Protein AF-A0A526ZMH0-F1 (afdb_monomer_lite)

Foldseek 3Di:
DQWDWDQDPQFIWTFDPDDDVVVLVVQQVVLVVCQVVDDQDDPVLLVVVVLVPADPQLNVCCNPRVGSQHRPNPTDIGTDDDGDDPVCVVVVVVVVCVVCVVVSVDDDDPFKDWDWDAPDPPRDTDTPDIGTDDDDPPPPPD

Secondary structure (DSSP, 8-state):
--EEEEEETTEEEEEESS--HHHHHHHHHHHHHHGGGPPPPPHHHHHTT-GGGS-HHHHHHHHHHS-SSSGGG----EEEEEE--TTTHHHHHHHHHHHHTTGGGS-----EEEEEE-SSTTPPPEEEEEEE-S--------

Radius of gyration: 18.28 Å; chains: 1; bounding box: 38×59×36 Å

pLDDT: mean 92.37, std 10.9, range [42.38, 98.25]

Sequence (142 aa):
PRLVVSQIDGFFALVPEGPLPALNRFADDVVRDFDRFRAPLSEAEIERRSPDSLKPAEFRNLCQWGYPYVFETFRFHMTLSGRASSQESPRLRAAIDSLFAGVLQRPVPVDALTLFVETEPGAPFMVLSHHALGRRPVRKIA

Structure (mmCIF, N/CA/C/O backbone):
data_AF-A0A526ZMH0-F1
#
_entry.id   AF-A0A526ZMH0-F1
#
loop_
_atom_site.group_PDB
_atom_site.id
_atom_site.type_symbol
_atom_site.label_atom_id
_atom_site.label_alt_id
_atom_site.label_comp_id
_atom_site.label_asym_id
_atom_site.label_entity_id
_atom_site.label_seq_id
_atom_site.pdbx_PDB_ins_code
_atom_site.Cartn_x
_atom_site.Cartn_y
_atom_site.Cartn_z
_atom_site.occupancy
_atom_site.B_iso_or_equiv
_atom_site.auth_seq_id
_atom_site.auth_comp_id
_atom_site.auth_asym_id
_atom_site.auth_atom_id
_atom_site.pdbx_PDB_model_num
ATOM 1 N N . PRO A 1 1 ? -6.639 -11.867 8.182 1.00 90.31 1 PRO A N 1
ATOM 2 C CA . PRO A 1 1 ? -6.095 -11.220 9.404 1.00 90.31 1 PRO A CA 1
ATOM 3 C C . PRO A 1 1 ? -7.165 -10.392 10.121 1.00 90.31 1 PRO A C 1
ATOM 5 O O . PRO A 1 1 ? -8.074 -9.920 9.449 1.00 90.31 1 PRO A O 1
ATOM 8 N N . ARG A 1 2 ? -7.073 -10.193 11.444 1.00 94.06 2 ARG A N 1
ATOM 9 C CA . ARG A 1 2 ? -7.848 -9.124 12.100 1.00 94.06 2 ARG A CA 1
ATOM 10 C C . ARG A 1 2 ? -7.237 -7.775 11.733 1.00 94.06 2 ARG A C 1
ATOM 12 O O . ARG A 1 2 ? -6.011 -7.648 11.705 1.00 94.06 2 ARG A O 1
ATOM 19 N N . LEU A 1 3 ? -8.094 -6.814 11.410 1.00 96.19 3 LEU A N 1
ATOM 20 C CA . LEU A 1 3 ? -7.698 -5.466 11.030 1.00 96.19 3 LEU A CA 1
ATOM 21 C C . LEU A 1 3 ? -8.328 -4.460 11.987 1.00 96.19 3 LEU A C 1
ATOM 23 O O . LEU A 1 3 ? -9.438 -4.675 12.470 1.00 96.19 3 LEU A O 1
ATOM 27 N N . VAL A 1 4 ? -7.627 -3.359 12.220 1.00 96.50 4 VAL A N 1
ATOM 28 C CA . VAL A 1 4 ? -8.067 -2.250 13.066 1.00 96.50 4 VAL A CA 1
ATOM 29 C C . VAL A 1 4 ? -7.907 -0.932 12.323 1.00 96.50 4 VAL A C 1
ATOM 31 O O . VAL A 1 4 ? -7.052 -0.797 11.446 1.00 96.50 4 VAL A O 1
ATOM 34 N N . VAL A 1 5 ? -8.729 0.049 12.685 1.00 97.00 5 VAL A N 1
ATOM 35 C CA . VAL A 1 5 ? -8.586 1.425 12.206 1.00 97.00 5 VAL A CA 1
ATOM 36 C C . VAL A 1 5 ? -7.430 2.080 12.956 1.00 97.00 5 VAL A C 1
ATOM 38 O O . VAL A 1 5 ? -7.414 2.110 14.187 1.00 97.00 5 VAL A O 1
ATOM 41 N N . SER A 1 6 ? -6.476 2.634 12.216 1.00 96.44 6 SER A N 1
ATOM 42 C CA . SER A 1 6 ? -5.354 3.392 12.766 1.00 96.44 6 SER A CA 1
ATOM 43 C C . SER A 1 6 ? -5.097 4.650 11.944 1.00 96.44 6 SER A C 1
ATOM 45 O O . SER A 1 6 ? -5.458 4.713 10.769 1.00 96.44 6 SER A O 1
ATOM 47 N N . GLN A 1 7 ? -4.475 5.652 12.566 1.00 96.06 7 GLN A N 1
ATOM 48 C CA . GLN A 1 7 ? -3.947 6.814 11.861 1.00 96.06 7 GLN A CA 1
ATOM 49 C C . GLN A 1 7 ? -2.437 6.631 11.691 1.00 96.06 7 GLN A C 1
ATOM 51 O O . GLN A 1 7 ? -1.704 6.539 12.676 1.00 96.06 7 GLN A O 1
ATOM 56 N N . ILE A 1 8 ? -1.975 6.554 10.445 1.00 94.12 8 ILE A N 1
ATOM 57 C CA . ILE A 1 8 ? -0.563 6.406 10.080 1.00 94.12 8 ILE A CA 1
ATOM 58 C C . ILE A 1 8 ? -0.179 7.560 9.156 1.00 94.12 8 ILE A C 1
ATOM 60 O O . ILE A 1 8 ? -0.968 7.950 8.303 1.00 94.12 8 ILE A O 1
ATOM 64 N N . ASP A 1 9 ? 0.984 8.172 9.380 1.00 91.31 9 ASP A N 1
ATOM 65 C CA . ASP A 1 9 ? 1.534 9.258 8.546 1.00 91.31 9 ASP A CA 1
ATOM 66 C C . ASP A 1 9 ? 0.526 10.386 8.199 1.00 91.31 9 ASP A C 1
ATOM 68 O O . ASP A 1 9 ? 0.565 11.014 7.134 1.00 91.31 9 ASP A O 1
ATOM 72 N N . GLY A 1 10 ? -0.395 10.646 9.138 1.00 93.50 10 GLY A N 1
ATOM 73 C CA . GLY A 1 10 ? -1.428 11.682 9.076 1.00 93.50 10 GLY A CA 1
ATOM 74 C C . GLY A 1 10 ? -2.780 11.256 8.490 1.00 93.50 10 GLY A C 1
ATOM 75 O O . GLY A 1 10 ? -3.718 12.046 8.568 1.00 93.50 10 GLY A O 1
ATOM 76 N N . PHE A 1 11 ? -2.934 10.046 7.948 1.00 96.62 11 PHE A N 1
ATOM 77 C CA . PHE A 1 11 ? -4.173 9.560 7.321 1.00 96.62 11 PHE A CA 1
ATOM 78 C C . PHE A 1 11 ? -4.734 8.311 8.013 1.00 96.62 11 PHE A C 1
ATOM 80 O O . PHE A 1 11 ? -4.007 7.595 8.698 1.00 96.62 11 PHE A O 1
ATOM 87 N N . PHE A 1 12 ? -6.031 8.035 7.847 1.00 97.88 12 PHE A N 1
ATOM 88 C CA . PHE A 1 12 ? -6.650 6.826 8.392 1.00 97.88 12 PHE A CA 1
ATOM 89 C C . PHE A 1 12 ? -6.514 5.646 7.436 1.00 97.88 12 PHE A C 1
ATOM 91 O O . PHE A 1 12 ? -6.722 5.774 6.228 1.00 97.88 12 PHE A O 1
ATOM 98 N N . ALA A 1 13 ? -6.219 4.477 7.995 1.00 97.88 13 ALA A N 1
ATOM 99 C CA . ALA A 1 13 ? -6.116 3.227 7.264 1.00 97.88 13 ALA A CA 1
ATOM 100 C C . ALA A 1 13 ? -6.582 2.036 8.107 1.00 97.88 13 ALA A C 1
ATOM 102 O O . ALA A 1 13 ? -6.549 2.071 9.341 1.00 97.88 13 ALA A O 1
ATOM 103 N N . LEU A 1 14 ? -6.964 0.953 7.433 1.00 97.06 14 LEU A N 1
ATOM 104 C CA . LEU A 1 14 ? -7.038 -0.364 8.057 1.00 97.06 14 LEU A CA 1
ATOM 105 C C . LEU A 1 14 ? -5.639 -0.971 8.102 1.00 97.06 14 LEU A C 1
ATOM 107 O O . LEU A 1 14 ? -4.978 -1.060 7.069 1.00 97.06 14 LEU A O 1
ATOM 111 N N . VAL A 1 15 ? -5.213 -1.425 9.275 1.00 96.69 15 VAL A N 1
ATOM 112 C CA . VAL A 1 15 ? -3.912 -2.073 9.493 1.00 96.69 15 VAL A CA 1
ATOM 113 C C . VAL A 1 15 ? -4.093 -3.402 10.226 1.00 96.69 15 VAL A C 1
ATOM 115 O O . VAL A 1 15 ? -5.113 -3.592 10.891 1.00 96.69 15 VAL A O 1
ATOM 118 N N . PRO A 1 16 ? -3.136 -4.340 10.141 1.00 95.81 16 PRO A N 1
ATOM 119 C CA . PRO A 1 16 ? -3.134 -5.528 10.983 1.00 95.81 16 PRO A CA 1
ATOM 120 C C . PRO A 1 16 ? -3.165 -5.169 12.470 1.00 95.81 16 PRO A C 1
ATOM 122 O O . PRO A 1 16 ? -2.424 -4.295 12.908 1.00 95.81 16 PRO A O 1
ATOM 125 N N . GLU A 1 17 ? -3.980 -5.879 13.252 1.00 95.56 17 GLU A N 1
ATOM 126 C CA . GLU A 1 17 ? -4.017 -5.723 14.719 1.00 95.56 17 GLU A CA 1
ATOM 127 C C . GLU A 1 17 ? -2.674 -6.090 15.382 1.00 95.56 17 GLU A C 1
ATOM 129 O O . GLU A 1 17 ? -2.320 -5.565 16.434 1.00 95.56 17 GLU A O 1
ATOM 134 N N . GLY A 1 18 ? -1.898 -6.968 14.743 1.00 94.50 18 GLY A N 1
ATOM 135 C CA . GLY A 1 18 ? -0.570 -7.372 15.187 1.00 94.50 18 GLY A CA 1
ATOM 136 C C . GLY A 1 18 ? 0.315 -7.829 14.024 1.00 94.50 18 GLY A C 1
ATOM 137 O O . GLY A 1 18 ? -0.106 -7.776 12.865 1.00 94.50 18 GLY A O 1
ATOM 138 N N . PRO A 1 19 ? 1.548 -8.286 14.306 1.00 93.75 19 PRO A N 1
ATOM 139 C CA . PRO A 1 19 ? 2.493 -8.705 13.275 1.00 93.75 19 PRO A CA 1
ATOM 140 C C . PRO A 1 19 ? 1.944 -9.827 12.381 1.00 93.75 19 PRO A C 1
ATOM 142 O O . PRO A 1 19 ? 1.396 -10.813 12.873 1.00 93.75 19 PRO A O 1
ATOM 145 N N . LEU A 1 20 ? 2.164 -9.724 11.064 1.00 94.56 20 LEU A N 1
ATOM 146 C CA . LEU A 1 20 ? 1.780 -10.746 10.079 1.00 94.56 20 LEU A CA 1
ATOM 147 C C . LEU A 1 20 ? 2.977 -11.188 9.214 1.00 94.56 20 LEU A C 1
ATOM 149 O O . LEU A 1 20 ? 3.023 -10.876 8.024 1.00 94.56 20 LEU A O 1
ATOM 153 N N . PRO A 1 21 ? 3.941 -11.962 9.755 1.00 95.44 21 PRO A N 1
ATOM 154 C CA . PRO A 1 21 ? 5.156 -12.327 9.020 1.00 95.44 21 PRO A CA 1
ATOM 155 C C . PRO A 1 21 ? 4.896 -13.077 7.708 1.00 95.44 21 PRO A C 1
ATOM 157 O O . PRO A 1 21 ? 5.641 -12.914 6.752 1.00 95.44 21 PRO A O 1
ATOM 160 N N . ALA A 1 22 ? 3.840 -13.896 7.646 1.00 94.00 22 ALA A N 1
ATOM 161 C CA . ALA A 1 22 ? 3.475 -14.608 6.421 1.00 94.00 22 ALA A CA 1
ATOM 162 C C . ALA A 1 22 ? 2.997 -13.657 5.311 1.00 94.00 22 ALA A C 1
ATOM 164 O O . ALA A 1 22 ? 3.337 -13.869 4.153 1.00 94.00 22 ALA A O 1
ATOM 165 N N . LEU A 1 23 ? 2.255 -12.602 5.668 1.00 94.75 23 LEU A N 1
ATOM 166 C CA . LEU A 1 23 ? 1.811 -11.586 4.715 1.00 94.75 23 LEU A CA 1
ATOM 167 C C . LEU A 1 23 ? 2.985 -10.726 4.242 1.00 94.75 23 LEU A C 1
ATOM 169 O O . LEU A 1 23 ? 3.084 -10.449 3.055 1.00 94.75 23 LEU A O 1
ATOM 173 N N . ASN A 1 24 ? 3.887 -10.351 5.153 1.00 96.31 24 ASN A N 1
ATOM 174 C CA . ASN A 1 24 ? 5.078 -9.583 4.791 1.00 96.31 24 ASN A CA 1
ATOM 175 C C . ASN A 1 24 ? 5.982 -10.382 3.847 1.00 96.31 24 ASN A C 1
ATOM 177 O O . ASN A 1 24 ? 6.349 -9.871 2.802 1.00 96.31 24 ASN A O 1
ATOM 181 N N . ARG A 1 25 ? 6.250 -11.665 4.139 1.00 97.19 25 ARG A N 1
ATOM 182 C CA . ARG A 1 25 ? 7.001 -12.530 3.213 1.00 97.19 25 ARG A CA 1
ATOM 183 C C . ARG A 1 25 ? 6.324 -12.650 1.851 1.00 97.19 25 ARG A C 1
ATOM 185 O O . ARG A 1 25 ? 6.999 -12.570 0.838 1.00 97.19 25 ARG A O 1
ATOM 192 N N . PHE A 1 26 ? 4.999 -12.799 1.828 1.00 96.44 26 PHE A N 1
ATOM 193 C CA . PHE A 1 26 ? 4.254 -12.836 0.573 1.00 96.44 26 PHE A CA 1
ATOM 194 C C . PHE A 1 26 ? 4.406 -11.533 -0.229 1.00 96.44 26 PHE A C 1
ATOM 196 O O . PHE A 1 26 ? 4.633 -11.588 -1.432 1.00 96.44 26 PHE A O 1
ATOM 203 N N . ALA A 1 27 ? 4.334 -10.370 0.425 1.00 97.25 27 ALA A N 1
ATOM 204 C CA . ALA A 1 27 ? 4.577 -9.082 -0.223 1.00 97.25 27 ALA A CA 1
ATOM 205 C C . ALA A 1 27 ? 6.019 -8.966 -0.753 1.00 97.25 27 ALA A C 1
ATOM 207 O O . ALA A 1 27 ? 6.217 -8.518 -1.881 1.00 97.25 27 ALA A O 1
ATOM 208 N N . ASP A 1 28 ? 7.007 -9.422 0.020 1.00 98.25 28 ASP A N 1
ATOM 209 C CA . ASP A 1 28 ? 8.414 -9.435 -0.386 1.00 98.25 28 ASP A CA 1
ATOM 210 C C . ASP A 1 28 ? 8.643 -10.288 -1.639 1.00 98.25 28 ASP A C 1
ATOM 212 O O . ASP A 1 28 ? 9.352 -9.869 -2.552 1.00 98.25 28 ASP A O 1
ATOM 216 N N . ASP A 1 29 ? 8.046 -11.480 -1.689 1.00 97.88 29 ASP A N 1
ATOM 217 C CA . ASP A 1 29 ? 8.164 -12.391 -2.830 1.00 97.88 29 ASP A CA 1
ATOM 218 C C . ASP A 1 29 ? 7.533 -11.776 -4.087 1.00 97.88 29 ASP A C 1
ATOM 220 O O . ASP A 1 29 ? 8.140 -11.805 -5.155 1.00 97.88 29 ASP A O 1
ATOM 224 N N . VAL A 1 30 ? 6.381 -11.106 -3.949 1.00 97.19 30 VAL A N 1
ATOM 225 C CA . VAL A 1 30 ? 5.754 -10.361 -5.054 1.00 97.19 30 VAL A CA 1
ATOM 226 C C . VAL A 1 30 ? 6.676 -9.257 -5.579 1.00 97.19 30 VAL A C 1
ATOM 228 O O . VAL A 1 30 ? 6.827 -9.133 -6.793 1.00 97.19 30 VAL A O 1
ATOM 231 N N . VAL A 1 31 ? 7.321 -8.478 -4.704 1.00 97.69 31 VAL A N 1
ATOM 232 C CA . VAL A 1 31 ? 8.277 -7.437 -5.130 1.00 97.69 31 VAL A CA 1
ATOM 233 C C . VAL A 1 31 ? 9.445 -8.058 -5.898 1.00 97.69 31 VAL A C 1
ATOM 235 O O . VAL A 1 31 ? 9.775 -7.588 -6.986 1.00 97.69 31 VAL A O 1
ATOM 238 N N . ARG A 1 32 ? 10.043 -9.139 -5.377 1.00 97.94 32 ARG A N 1
ATOM 239 C CA . ARG A 1 32 ? 11.187 -9.810 -6.017 1.00 97.94 32 ARG A CA 1
ATOM 240 C C . ARG A 1 32 ? 10.837 -10.389 -7.387 1.00 97.94 32 ARG A C 1
ATOM 242 O O . ARG A 1 32 ? 11.595 -10.198 -8.334 1.00 97.94 32 ARG A O 1
ATOM 249 N N . ASP A 1 33 ? 9.698 -11.064 -7.505 1.00 97.06 33 ASP A N 1
ATOM 250 C CA . ASP A 1 33 ? 9.296 -11.749 -8.739 1.00 97.06 33 ASP A CA 1
ATOM 251 C C . ASP A 1 33 ? 8.916 -10.775 -9.867 1.00 97.06 33 ASP A C 1
ATOM 253 O O . ASP A 1 33 ? 9.099 -11.084 -11.054 1.00 97.06 33 ASP A O 1
ATOM 257 N N . PHE A 1 34 ? 8.385 -9.600 -9.508 1.00 95.81 34 PHE A N 1
ATOM 258 C CA . PHE A 1 34 ? 7.931 -8.592 -10.467 1.00 95.81 34 PHE A CA 1
ATOM 259 C C . PHE A 1 34 ? 8.975 -7.527 -10.816 1.00 95.81 34 PHE A C 1
ATOM 261 O O . PHE A 1 34 ? 8.808 -6.867 -11.842 1.00 95.81 34 PHE A O 1
ATOM 268 N N . ASP A 1 35 ? 10.059 -7.379 -10.048 1.00 96.62 35 ASP A N 1
ATOM 269 C CA . ASP A 1 35 ? 11.069 -6.333 -10.288 1.00 96.62 35 ASP A CA 1
ATOM 270 C C . ASP A 1 35 ? 11.660 -6.388 -11.709 1.00 96.62 35 ASP A C 1
ATOM 272 O O . ASP A 1 35 ? 11.864 -5.354 -12.337 1.00 96.62 35 ASP A O 1
ATOM 276 N N . ARG A 1 36 ? 11.800 -7.582 -12.301 1.00 95.75 36 ARG A N 1
ATOM 277 C CA . ARG A 1 36 ? 12.277 -7.745 -13.691 1.00 95.75 36 ARG A CA 1
ATOM 278 C C . ARG A 1 36 ? 11.405 -7.079 -14.766 1.00 95.75 36 ARG A C 1
ATOM 280 O O . ARG A 1 36 ? 11.866 -6.917 -15.891 1.00 95.75 36 ARG A O 1
ATOM 287 N N . PHE A 1 37 ? 10.144 -6.766 -14.465 1.00 94.62 37 PHE A N 1
ATOM 288 C CA . PHE A 1 37 ? 9.231 -6.080 -15.387 1.00 94.62 37 PHE A CA 1
ATOM 289 C C . PHE A 1 37 ? 9.230 -4.561 -15.191 1.00 94.62 37 PHE A C 1
ATOM 291 O O . PHE A 1 37 ? 8.599 -3.839 -15.963 1.00 94.62 37 PHE A O 1
ATOM 298 N N . ARG A 1 38 ? 9.903 -4.068 -14.150 1.00 93.62 38 ARG A N 1
ATOM 299 C CA . ARG A 1 38 ? 9.947 -2.656 -13.793 1.00 93.62 38 ARG A CA 1
ATOM 300 C C . ARG A 1 38 ? 10.922 -1.913 -14.706 1.00 93.62 38 ARG A C 1
ATOM 302 O O . ARG A 1 38 ? 12.047 -2.355 -14.931 1.00 93.62 38 ARG A O 1
ATOM 309 N N . ALA A 1 39 ? 10.515 -0.741 -15.183 1.00 92.81 39 ALA A N 1
ATOM 310 C CA . ALA A 1 39 ? 11.440 0.185 -15.824 1.00 92.81 39 ALA A CA 1
ATOM 311 C C . ALA A 1 39 ? 12.399 0.804 -14.780 1.00 92.81 39 ALA A C 1
ATOM 313 O O . ALA A 1 39 ? 11.990 1.047 -13.637 1.00 92.81 39 ALA A O 1
ATOM 314 N N . PRO A 1 40 ? 13.665 1.087 -15.132 1.00 91.69 40 PRO A N 1
ATOM 315 C CA . PRO A 1 40 ? 14.547 1.882 -14.282 1.00 91.69 40 PRO A CA 1
ATOM 316 C C . PRO A 1 40 ? 13.908 3.227 -13.923 1.00 91.69 40 PRO A C 1
ATOM 318 O O . PRO A 1 40 ? 13.208 3.812 -14.748 1.00 91.69 40 PRO A O 1
ATOM 321 N N . LEU A 1 41 ? 14.161 3.717 -12.706 1.00 92.88 41 LEU A N 1
ATOM 322 C CA . LEU A 1 41 ? 13.682 5.040 -12.311 1.00 92.88 41 LEU A CA 1
ATOM 323 C C . LEU A 1 41 ? 14.455 6.128 -13.058 1.00 92.88 41 LEU A C 1
ATOM 325 O O . LEU A 1 41 ? 15.679 6.065 -13.178 1.00 92.88 41 LEU A O 1
ATOM 329 N N . SER A 1 42 ? 13.737 7.154 -13.488 1.00 92.56 42 SER A N 1
ATOM 330 C CA . SER A 1 42 ? 14.297 8.439 -13.891 1.00 92.56 42 SER A CA 1
ATOM 331 C C . SER A 1 42 ? 14.662 9.295 -12.674 1.00 92.56 42 SER A C 1
ATOM 333 O O . SER A 1 42 ? 14.119 9.125 -11.579 1.00 92.56 42 SER A O 1
ATOM 335 N N . GLU A 1 43 ? 15.542 10.278 -12.871 1.00 92.69 43 GLU A N 1
ATOM 336 C CA . GLU A 1 43 ? 15.893 11.259 -11.833 1.00 92.69 43 GLU A CA 1
ATOM 337 C C . GLU A 1 43 ? 14.654 11.996 -11.302 1.00 92.69 43 GLU A C 1
ATOM 339 O O . GLU A 1 43 ? 14.500 12.170 -10.096 1.00 92.69 43 GLU A O 1
ATOM 344 N N . ALA A 1 44 ? 13.716 12.345 -12.189 1.00 92.25 44 ALA A N 1
ATOM 345 C CA . ALA A 1 44 ? 12.464 12.996 -11.815 1.00 92.25 44 ALA A CA 1
ATOM 346 C C . ALA A 1 44 ? 11.588 12.115 -10.905 1.00 92.25 44 ALA A C 1
ATOM 348 O O . ALA A 1 44 ? 10.929 12.611 -9.989 1.00 92.25 44 ALA A O 1
ATOM 349 N N . GLU A 1 45 ? 11.574 10.799 -11.131 1.00 91.88 45 GLU A N 1
ATOM 350 C CA . GLU A 1 45 ? 10.827 9.869 -10.284 1.00 91.88 45 GLU A CA 1
ATOM 351 C C . GLU A 1 45 ? 11.480 9.671 -8.920 1.00 91.88 45 GLU A C 1
ATOM 353 O O . GLU A 1 45 ? 10.750 9.540 -7.935 1.00 91.88 45 GLU A O 1
ATOM 358 N N . ILE A 1 46 ? 12.815 9.676 -8.857 1.00 92.19 46 ILE A N 1
ATOM 359 C CA . ILE A 1 46 ? 13.574 9.641 -7.601 1.00 92.19 46 ILE A CA 1
ATOM 360 C C . ILE A 1 46 ? 13.280 10.905 -6.792 1.00 92.19 46 ILE A C 1
ATOM 362 O O . ILE A 1 46 ? 12.854 10.799 -5.644 1.00 92.19 46 ILE A O 1
ATOM 366 N N . GLU A 1 47 ? 13.416 12.084 -7.400 1.00 93.06 47 GLU A N 1
ATOM 367 C CA . GLU A 1 47 ? 13.212 13.374 -6.733 1.00 93.06 47 GLU A CA 1
ATOM 368 C C . GLU A 1 47 ? 11.791 13.514 -6.171 1.00 93.06 47 GLU A C 1
ATOM 370 O O . GLU A 1 47 ? 11.589 13.933 -5.031 1.00 93.06 47 GLU A O 1
ATOM 375 N N . ARG A 1 48 ? 10.779 13.043 -6.913 1.00 92.06 48 ARG A N 1
ATOM 376 C CA . ARG A 1 48 ? 9.377 13.027 -6.456 1.00 92.06 48 ARG A CA 1
ATOM 377 C C . ARG A 1 48 ? 9.168 12.217 -5.167 1.00 92.06 48 ARG A C 1
ATOM 379 O O . ARG A 1 48 ? 8.150 12.391 -4.499 1.00 92.06 48 ARG A O 1
ATOM 386 N N . ARG A 1 49 ? 10.083 11.308 -4.816 1.00 92.62 49 ARG A N 1
ATOM 387 C CA . ARG A 1 49 ? 10.045 10.534 -3.562 1.00 92.62 49 ARG A CA 1
ATOM 388 C C . ARG A 1 49 ? 10.765 11.220 -2.402 1.00 92.62 49 ARG A C 1
ATOM 390 O O . ARG A 1 49 ? 10.794 10.639 -1.322 1.00 92.62 49 ARG A O 1
ATOM 397 N N . SER A 1 50 ? 11.290 12.429 -2.606 1.00 90.38 50 SER A N 1
ATOM 398 C CA . SER A 1 50 ? 11.984 13.233 -1.595 1.00 90.38 50 SER A CA 1
ATOM 399 C C . SER A 1 50 ? 13.072 12.422 -0.878 1.00 90.38 50 SER A C 1
ATOM 401 O O . SER A 1 50 ? 12.966 12.188 0.332 1.00 90.38 50 SER A O 1
ATOM 403 N N . PRO A 1 51 ? 14.097 11.947 -1.613 1.00 86.69 51 PRO A N 1
ATOM 404 C CA . PRO A 1 51 ? 15.076 10.981 -1.115 1.00 86.69 51 PRO A CA 1
ATOM 405 C C . PRO A 1 51 ? 15.795 11.441 0.159 1.00 86.69 51 PRO A C 1
ATOM 407 O O . PRO A 1 51 ? 16.074 10.613 1.022 1.00 86.69 51 PRO A O 1
ATOM 410 N N . ASP A 1 52 ? 15.998 12.748 0.331 1.00 91.00 52 ASP A N 1
ATOM 411 C CA . ASP A 1 52 ? 16.642 13.341 1.512 1.00 91.00 52 ASP A CA 1
ATOM 412 C C . ASP A 1 52 ? 15.841 13.163 2.813 1.00 91.00 52 ASP A C 1
ATOM 414 O O . ASP A 1 52 ? 16.386 13.261 3.911 1.00 91.00 52 ASP A O 1
ATOM 418 N N . SER A 1 53 ? 14.538 12.893 2.704 1.00 92.50 53 SER A N 1
ATOM 419 C CA . SER A 1 53 ? 13.662 12.615 3.848 1.00 92.50 53 SER A CA 1
ATOM 420 C C . SER A 1 53 ? 13.599 11.130 4.220 1.00 92.50 53 SER A C 1
ATOM 422 O O . SER A 1 53 ? 13.023 10.780 5.254 1.00 92.50 53 SER A O 1
ATOM 424 N N . LEU A 1 54 ? 14.181 10.254 3.393 1.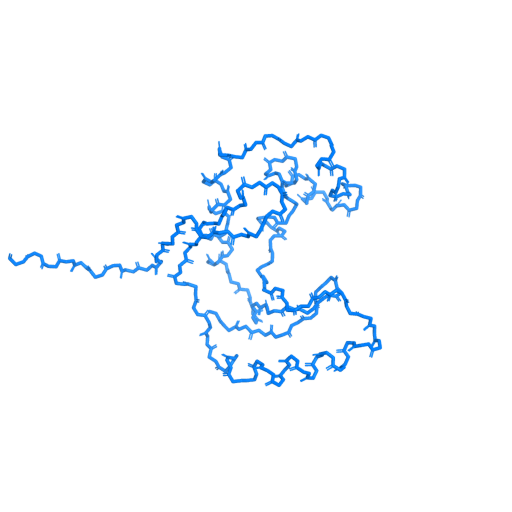00 94.94 54 LEU A N 1
ATOM 425 C CA . LEU A 1 54 ? 14.133 8.809 3.581 1.00 94.94 54 LEU A CA 1
ATOM 426 C C . LEU A 1 54 ? 15.188 8.338 4.577 1.00 94.94 54 LEU A C 1
ATOM 428 O O . LEU A 1 54 ? 16.340 8.776 4.588 1.00 94.94 54 LEU A O 1
ATOM 432 N N . LYS A 1 55 ? 14.818 7.348 5.386 1.00 95.94 55 LYS A N 1
ATOM 433 C CA . LYS A 1 55 ? 15.791 6.623 6.207 1.00 95.94 55 LYS A CA 1
ATOM 434 C C . LYS A 1 55 ? 16.750 5.836 5.308 1.00 95.94 55 LYS A C 1
ATOM 436 O O . LYS A 1 55 ? 16.368 5.428 4.212 1.00 95.94 55 LYS A O 1
ATOM 441 N N . PRO A 1 56 ? 17.953 5.475 5.791 1.00 96.19 56 PRO A N 1
ATOM 442 C CA . PRO A 1 56 ? 18.922 4.732 4.983 1.00 96.19 56 PRO A CA 1
ATOM 443 C C . PRO A 1 56 ? 18.382 3.433 4.359 1.00 96.19 56 PRO A C 1
ATOM 445 O O . PRO A 1 56 ? 18.768 3.078 3.251 1.00 96.19 56 PRO A O 1
ATOM 448 N N . ALA A 1 57 ? 17.497 2.714 5.058 1.00 96.56 57 ALA A N 1
ATOM 449 C CA . ALA A 1 57 ? 16.846 1.508 4.538 1.00 96.56 57 ALA A CA 1
ATOM 450 C C . ALA A 1 57 ? 15.858 1.818 3.401 1.00 96.56 57 ALA A C 1
ATOM 452 O O . ALA A 1 57 ? 15.923 1.217 2.334 1.00 96.56 57 ALA A O 1
ATOM 453 N N . GLU A 1 58 ? 15.018 2.830 3.600 1.00 97.50 58 GLU A N 1
ATOM 454 C CA . GLU A 1 58 ? 14.038 3.303 2.620 1.00 97.50 58 GLU A CA 1
ATOM 455 C C . GLU A 1 58 ? 14.724 3.836 1.354 1.00 97.50 58 GLU A C 1
ATOM 457 O O . GLU A 1 58 ? 14.290 3.538 0.244 1.00 97.50 58 GLU A O 1
ATOM 462 N N . PHE A 1 59 ? 15.839 4.558 1.500 1.00 96.00 59 PHE A N 1
ATOM 463 C CA . PHE A 1 59 ? 16.628 5.038 0.366 1.00 96.00 59 PHE A CA 1
ATOM 464 C C . PHE A 1 59 ? 17.252 3.887 -0.436 1.00 96.00 59 PHE A C 1
ATOM 466 O O . PHE A 1 59 ? 17.138 3.860 -1.660 1.00 96.00 59 PHE A O 1
ATOM 473 N N . ARG A 1 60 ? 17.844 2.882 0.233 1.00 95.81 60 ARG A N 1
ATOM 474 C CA . ARG A 1 60 ? 18.326 1.670 -0.459 1.00 95.81 60 ARG A CA 1
ATOM 475 C C . ARG A 1 60 ? 17.198 0.980 -1.220 1.00 95.81 60 ARG A C 1
ATOM 477 O O . ARG A 1 60 ? 17.401 0.572 -2.363 1.00 95.81 60 ARG A O 1
ATOM 484 N N . ASN A 1 61 ? 16.016 0.899 -0.612 1.00 97.44 61 ASN A N 1
ATOM 485 C CA . ASN A 1 61 ? 14.854 0.293 -1.244 1.00 97.44 61 ASN A CA 1
ATOM 486 C C . ASN A 1 61 ? 14.381 1.083 -2.469 1.00 97.44 61 ASN A C 1
ATOM 488 O O . ASN A 1 61 ? 14.099 0.483 -3.504 1.00 97.44 61 ASN A O 1
ATOM 492 N N . LEU A 1 62 ? 14.394 2.417 -2.406 1.00 96.31 62 LEU A N 1
ATOM 493 C CA . LEU A 1 62 ? 14.114 3.270 -3.559 1.00 96.31 62 LEU A CA 1
ATOM 494 C C . LEU A 1 62 ? 15.085 2.997 -4.716 1.00 96.31 62 LEU A C 1
ATOM 496 O O . LEU A 1 62 ? 14.637 2.784 -5.841 1.00 96.31 62 LEU A O 1
ATOM 500 N N . CYS A 1 63 ? 16.393 2.962 -4.451 1.00 93.00 63 CYS A N 1
ATOM 501 C CA . CYS A 1 63 ? 17.400 2.742 -5.490 1.00 93.00 63 CYS A CA 1
ATOM 502 C C . CYS A 1 63 ? 17.314 1.343 -6.115 1.0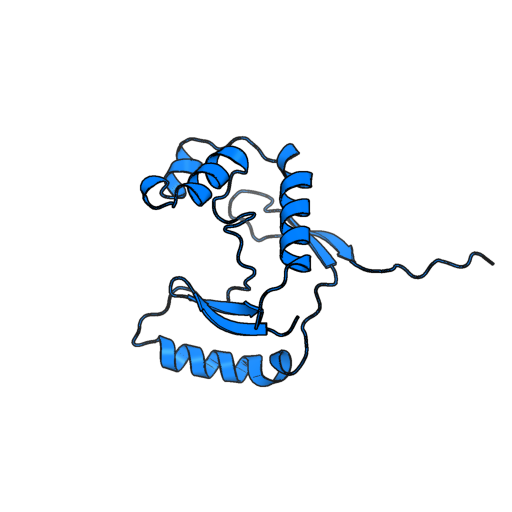0 93.00 63 CYS A C 1
ATOM 504 O O . CYS A 1 63 ? 17.459 1.203 -7.327 1.00 93.00 63 CYS A O 1
ATOM 506 N N . GLN A 1 64 ? 17.096 0.310 -5.299 1.00 94.06 64 GLN A N 1
ATOM 507 C CA . GLN A 1 64 ? 17.128 -1.076 -5.761 1.00 94.06 64 GLN A CA 1
ATOM 508 C C . GLN A 1 64 ? 15.793 -1.526 -6.370 1.00 94.06 64 GLN A C 1
ATOM 510 O O . GLN A 1 64 ? 15.782 -2.151 -7.426 1.00 94.06 64 GLN A O 1
ATOM 515 N N . TRP A 1 65 ? 14.676 -1.182 -5.731 1.00 96.12 65 TRP A N 1
ATOM 516 C CA . TRP A 1 65 ? 13.348 -1.737 -6.028 1.00 96.12 65 TRP A CA 1
ATOM 517 C C . TRP A 1 65 ? 12.373 -0.704 -6.598 1.00 96.12 65 TRP A C 1
ATOM 519 O O . TRP A 1 65 ? 11.219 -1.014 -6.886 1.00 96.12 65 TRP A O 1
ATOM 529 N N . GLY A 1 66 ? 12.810 0.547 -6.746 1.00 94.81 66 GLY A N 1
ATOM 530 C CA . GLY A 1 66 ? 11.994 1.629 -7.287 1.00 94.81 66 GLY A CA 1
ATOM 531 C C . GLY A 1 66 ? 10.965 2.211 -6.309 1.00 94.81 66 GLY A C 1
ATOM 532 O O . GLY A 1 66 ? 10.199 3.101 -6.685 1.00 94.81 66 GLY A O 1
ATOM 533 N N . TYR A 1 67 ? 10.922 1.736 -5.058 1.00 96.12 67 TYR A N 1
ATOM 534 C CA . TYR A 1 67 ? 9.978 2.205 -4.043 1.00 96.12 67 TYR A CA 1
ATOM 535 C C . TYR A 1 67 ? 10.555 2.080 -2.621 1.00 96.12 67 TYR A C 1
ATOM 537 O O . TYR A 1 67 ? 11.142 1.050 -2.302 1.00 96.12 67 TYR A O 1
ATOM 545 N N . PRO A 1 68 ? 10.384 3.084 -1.738 1.00 96.81 68 PRO A N 1
ATOM 546 C CA . PRO A 1 68 ? 11.052 3.096 -0.434 1.00 96.81 68 PRO A CA 1
ATOM 547 C C . PRO A 1 68 ? 10.422 2.187 0.632 1.00 96.81 68 PRO A C 1
ATOM 549 O O . PRO A 1 68 ? 11.093 1.848 1.607 1.00 96.81 68 PRO A O 1
ATOM 552 N N . TYR A 1 69 ? 9.150 1.802 0.482 1.00 96.19 69 TYR A N 1
ATOM 553 C CA . TYR A 1 69 ? 8.365 1.116 1.523 1.00 96.19 69 TYR A CA 1
ATOM 554 C C . TYR A 1 69 ? 8.110 -0.367 1.199 1.00 96.19 69 TYR A C 1
ATOM 556 O O . TYR A 1 69 ? 6.963 -0.813 1.149 1.00 96.19 69 TYR A O 1
ATOM 564 N N . VAL A 1 70 ? 9.184 -1.116 0.942 1.00 97.75 70 VAL A N 1
ATOM 565 C CA . VAL A 1 70 ? 9.197 -2.571 0.681 1.00 97.75 70 VAL A CA 1
ATOM 566 C C . VAL A 1 70 ? 10.055 -3.299 1.731 1.00 97.75 70 VAL A C 1
ATOM 568 O O . VAL A 1 70 ? 10.814 -2.659 2.454 1.00 97.75 70 VAL A O 1
ATOM 571 N N . PHE A 1 71 ? 9.943 -4.625 1.847 1.00 97.75 71 PHE A N 1
ATOM 572 C CA . PHE A 1 71 ? 10.722 -5.435 2.801 1.00 97.75 71 PHE A CA 1
ATOM 573 C C . PHE A 1 71 ? 10.590 -4.959 4.255 1.00 97.75 71 PHE A C 1
ATOM 575 O O . PHE A 1 71 ? 9.486 -4.857 4.789 1.00 97.75 71 PHE A O 1
ATOM 582 N N . GLU A 1 72 ? 11.698 -4.654 4.930 1.00 95.81 72 GLU A N 1
ATOM 583 C CA . GLU A 1 72 ? 11.714 -4.231 6.331 1.00 95.81 72 GLU A CA 1
ATOM 584 C C . GLU A 1 72 ? 10.980 -2.909 6.587 1.00 95.81 72 GLU A C 1
ATOM 586 O O . GLU A 1 72 ? 10.609 -2.627 7.728 1.00 95.81 72 GLU A O 1
ATOM 591 N N . THR A 1 73 ? 10.756 -2.104 5.547 1.00 96.25 73 THR A N 1
ATOM 592 C CA . THR A 1 73 ? 10.027 -0.833 5.633 1.00 96.25 73 THR A CA 1
ATOM 593 C C . THR A 1 73 ? 8.566 -0.972 5.195 1.00 96.25 73 THR A C 1
ATOM 595 O O . THR A 1 73 ? 7.790 -0.023 5.324 1.00 96.25 73 THR A O 1
ATOM 598 N N . PHE A 1 74 ? 8.151 -2.156 4.728 1.00 96.56 74 PHE A N 1
ATOM 599 C CA . PHE A 1 74 ? 6.775 -2.434 4.335 1.00 96.56 74 PHE A CA 1
ATOM 600 C C . PHE A 1 74 ? 5.837 -2.493 5.545 1.00 96.56 74 PHE A C 1
ATOM 602 O O . PHE A 1 74 ? 6.079 -3.175 6.545 1.00 96.56 74 PHE A O 1
ATOM 609 N N . ARG A 1 75 ? 4.697 -1.812 5.421 1.00 94.25 75 ARG A N 1
ATOM 610 C CA . ARG A 1 75 ? 3.602 -1.849 6.394 1.00 94.25 75 ARG A CA 1
ATOM 611 C C . ARG A 1 75 ? 2.304 -2.059 5.633 1.00 94.25 75 ARG A C 1
ATOM 613 O O . ARG A 1 75 ? 1.846 -1.147 4.947 1.00 94.25 75 ARG A O 1
ATOM 620 N N . PHE A 1 76 ? 1.705 -3.244 5.752 1.00 95.81 76 PHE A N 1
ATOM 621 C CA . PHE A 1 76 ? 0.405 -3.499 5.133 1.00 95.81 76 PHE A CA 1
ATOM 622 C C . PHE A 1 76 ? -0.640 -2.528 5.689 1.00 95.81 76 PHE A C 1
ATOM 624 O O . PHE A 1 76 ? -0.841 -2.452 6.903 1.00 95.81 76 PHE A O 1
ATOM 631 N N . HIS A 1 77 ? -1.311 -1.807 4.797 1.00 96.81 77 HIS A N 1
ATOM 632 C CA . HIS A 1 77 ? -2.406 -0.916 5.138 1.00 96.81 77 HIS A CA 1
ATOM 633 C C . HIS A 1 77 ? -3.375 -0.780 3.960 1.00 96.81 77 HIS A C 1
ATOM 635 O O . HIS A 1 77 ? -2.989 -0.947 2.805 1.00 96.81 77 HIS A O 1
ATOM 641 N N . MET A 1 78 ? -4.633 -0.459 4.254 1.00 95.88 78 MET A N 1
ATOM 642 C CA . MET A 1 78 ? -5.622 -0.046 3.257 1.00 95.88 78 MET A CA 1
ATOM 643 C C . MET A 1 78 ? -6.089 1.363 3.597 1.00 95.88 78 MET A C 1
ATOM 645 O O . MET A 1 78 ? -6.742 1.568 4.621 1.00 95.88 78 MET A O 1
ATOM 649 N N . THR A 1 79 ? -5.709 2.330 2.768 1.00 96.88 79 THR A N 1
ATOM 650 C CA . THR A 1 79 ? -6.017 3.750 2.963 1.00 96.88 79 THR A CA 1
ATOM 651 C C . THR A 1 79 ? -7.523 3.991 2.946 1.00 96.88 79 THR A C 1
ATOM 653 O O . THR A 1 79 ? -8.219 3.543 2.039 1.00 96.88 79 THR A O 1
ATOM 656 N N . LEU A 1 80 ? -8.021 4.721 3.944 1.00 96.75 80 LEU A N 1
ATOM 657 C CA . LEU A 1 80 ? -9.430 5.103 4.077 1.00 96.75 80 LEU A CA 1
ATOM 658 C C . LEU A 1 80 ? -9.662 6.600 3.856 1.00 96.75 80 LEU A C 1
ATOM 660 O O . LEU A 1 80 ? -10.786 7.012 3.582 1.00 96.75 80 LEU A O 1
ATOM 664 N N . SER A 1 81 ? -8.623 7.423 3.998 1.00 96.31 81 SER A N 1
ATOM 665 C CA . SER A 1 81 ? -8.721 8.874 3.855 1.00 96.31 81 SER A CA 1
ATOM 666 C C . SER A 1 81 ? -7.430 9.493 3.328 1.00 96.31 81 SER A C 1
ATOM 668 O O . SER A 1 81 ? -6.370 8.871 3.348 1.00 96.31 81 SER A O 1
ATOM 670 N N . GLY A 1 82 ? -7.507 10.767 2.937 1.00 95.44 82 GLY A N 1
ATOM 671 C CA . GLY A 1 82 ? -6.329 11.632 2.888 1.00 95.44 82 GLY A CA 1
ATOM 672 C C . GLY A 1 82 ? -5.822 11.989 4.291 1.00 95.44 82 GLY A C 1
ATOM 673 O O . GLY A 1 82 ? -6.345 11.507 5.303 1.00 95.44 82 GLY A O 1
ATOM 674 N N . ARG A 1 83 ? -4.808 12.860 4.358 1.00 95.44 83 ARG A N 1
ATOM 675 C CA . ARG A 1 83 ? -4.335 13.409 5.636 1.00 95.44 83 ARG A CA 1
ATOM 676 C C . ARG A 1 83 ? -5.452 14.199 6.319 1.00 95.44 83 ARG A C 1
ATOM 678 O O . ARG A 1 83 ? -6.127 14.984 5.662 1.00 95.44 83 ARG A O 1
ATOM 685 N N . ALA A 1 84 ? -5.612 13.999 7.621 1.00 94.12 84 ALA A N 1
ATOM 686 C CA . ALA A 1 84 ? -6.600 14.687 8.441 1.00 94.12 84 ALA A CA 1
ATOM 687 C C . ALA A 1 84 ? -5.903 15.578 9.470 1.00 94.12 84 ALA A C 1
ATOM 689 O O . ALA A 1 84 ? -4.968 15.142 10.148 1.00 94.12 84 ALA A O 1
ATOM 690 N N . SER A 1 85 ? -6.369 16.818 9.612 1.00 94.56 85 SER A N 1
ATOM 691 C CA . SER A 1 85 ? -5.899 17.704 10.679 1.00 94.56 85 SER A CA 1
ATOM 692 C C . SER A 1 85 ? -6.299 17.171 12.060 1.00 94.56 85 SER A C 1
ATOM 694 O O . SER A 1 85 ? -7.196 16.331 12.197 1.00 94.56 85 SER A O 1
ATOM 696 N N . SER A 1 86 ? -5.670 17.683 13.119 1.00 92.94 86 SER A N 1
ATOM 697 C CA . SER A 1 86 ? -6.048 17.350 14.500 1.00 92.94 86 SER A CA 1
ATOM 698 C C . SER A 1 86 ? -7.502 17.718 14.821 1.00 92.94 86 SER A C 1
ATOM 700 O O . SER A 1 86 ? -8.135 17.045 15.630 1.00 92.94 86 SER A O 1
ATOM 702 N N . GLN A 1 87 ? -8.050 18.741 14.156 1.00 95.62 87 GLN A N 1
ATOM 703 C CA . GLN A 1 87 ? -9.437 19.175 14.320 1.00 95.62 87 GLN A CA 1
ATOM 704 C C . GLN A 1 87 ? -10.434 18.233 13.626 1.00 95.62 87 GLN A C 1
ATOM 706 O O . GLN A 1 87 ? -11.505 17.961 14.167 1.00 95.62 87 GLN A O 1
ATOM 711 N N . GLU A 1 88 ? -10.092 17.710 12.446 1.00 94.88 88 GLU A N 1
ATOM 712 C CA . GLU A 1 88 ? -10.962 16.810 11.672 1.00 94.88 88 GLU A CA 1
ATOM 713 C C . GLU A 1 88 ? -10.883 15.357 12.149 1.00 94.88 88 GLU A C 1
ATOM 715 O O . GLU A 1 88 ? -11.866 14.616 12.050 1.00 94.88 88 GLU A O 1
ATOM 720 N N . SER A 1 89 ? -9.727 14.950 12.684 1.00 95.69 89 SER A N 1
ATOM 721 C CA . SER A 1 89 ? -9.428 13.558 13.040 1.00 95.69 89 SER A CA 1
ATOM 722 C C . SER A 1 89 ? -10.490 12.899 13.937 1.00 95.69 89 SER A C 1
ATOM 724 O O . SER A 1 89 ? -10.892 11.783 13.609 1.00 95.69 89 SER A O 1
ATOM 726 N N . PRO A 1 90 ? -11.027 13.538 15.001 1.00 96.75 90 PRO A N 1
ATOM 727 C CA . PRO A 1 90 ? -12.063 12.921 15.835 1.00 96.75 90 PRO A CA 1
ATOM 728 C C . PRO A 1 90 ? -13.362 12.628 15.076 1.00 96.75 90 PRO A C 1
ATOM 730 O O . PRO A 1 90 ? -13.938 11.549 15.214 1.00 96.75 90 PRO A O 1
ATOM 733 N N . ARG A 1 91 ? -13.811 13.570 14.234 1.00 96.69 91 ARG A N 1
ATOM 734 C CA . ARG A 1 91 ? -15.033 13.410 13.433 1.00 96.69 91 ARG A CA 1
ATOM 735 C C . ARG A 1 91 ? -14.857 12.315 12.385 1.00 96.69 91 ARG A C 1
ATOM 737 O O . ARG A 1 91 ? -15.749 11.487 12.213 1.00 96.69 91 ARG A O 1
ATOM 744 N N . LEU A 1 92 ? -13.714 12.310 11.702 1.00 96.81 92 LEU A N 1
ATOM 745 C CA . LEU A 1 92 ? -13.402 11.309 10.688 1.00 96.81 92 LEU A CA 1
ATOM 746 C C . LEU A 1 92 ? -13.273 9.915 11.311 1.00 96.81 92 LEU A C 1
ATOM 748 O O . LEU A 1 92 ? -13.853 8.963 10.794 1.00 96.81 92 LEU A O 1
ATOM 752 N N . ARG A 1 93 ? -12.607 9.808 12.466 1.00 97.00 93 ARG A N 1
ATOM 753 C CA . ARG A 1 93 ? -12.500 8.560 13.226 1.00 97.00 93 ARG A CA 1
ATOM 754 C C . ARG A 1 93 ? -13.869 7.995 13.589 1.00 97.00 93 ARG A C 1
ATOM 756 O O . ARG A 1 93 ? -14.110 6.826 13.322 1.00 97.00 93 ARG A O 1
ATOM 763 N N . ALA A 1 94 ? -14.769 8.813 14.135 1.00 97.19 94 ALA A N 1
ATOM 764 C CA . ALA A 1 94 ? -16.112 8.364 14.505 1.00 97.19 94 ALA A CA 1
ATOM 765 C C . ALA A 1 94 ? -16.908 7.834 13.296 1.00 97.19 94 ALA A C 1
ATOM 767 O O . ALA A 1 94 ? -17.563 6.796 13.391 1.00 97.19 94 ALA A O 1
ATOM 768 N N . ALA A 1 95 ? -16.819 8.514 12.147 1.00 97.00 95 ALA A N 1
ATOM 769 C CA . ALA A 1 95 ? -17.472 8.076 10.914 1.00 97.00 95 ALA A CA 1
ATOM 770 C C . ALA A 1 95 ? -16.887 6.755 10.384 1.00 97.00 95 ALA A C 1
ATOM 772 O O . ALA A 1 95 ? -17.638 5.853 10.013 1.00 97.00 95 ALA A O 1
ATOM 773 N N . ILE A 1 96 ? -15.557 6.623 10.387 1.00 97.12 96 ILE A N 1
ATOM 774 C CA . ILE A 1 96 ? -14.857 5.405 9.962 1.00 97.12 96 ILE A CA 1
ATOM 775 C C . ILE A 1 96 ? -15.202 4.236 10.888 1.00 97.12 96 ILE A C 1
ATOM 777 O O . ILE A 1 96 ? -15.596 3.177 10.406 1.00 97.12 96 ILE A O 1
ATOM 781 N N . ASP A 1 97 ? -15.106 4.423 12.203 1.00 96.06 97 ASP A N 1
ATOM 782 C CA . ASP A 1 97 ? -15.409 3.368 13.172 1.00 96.06 97 ASP A CA 1
ATOM 783 C C . ASP A 1 97 ? -16.850 2.879 13.008 1.00 96.06 97 ASP A C 1
ATOM 785 O O . ASP A 1 97 ? -17.087 1.674 12.995 1.00 96.06 97 ASP A O 1
ATOM 789 N N . SER A 1 98 ? -17.805 3.792 12.796 1.00 96.00 98 SER A N 1
ATOM 790 C CA . SER A 1 98 ? -19.202 3.437 12.536 1.00 96.00 98 SER A CA 1
ATOM 791 C C . SER A 1 98 ? -19.375 2.636 11.240 1.00 96.00 98 SER A C 1
ATOM 793 O O . SER A 1 98 ? -20.067 1.617 11.251 1.00 96.00 98 SER A O 1
ATOM 795 N N . LEU A 1 99 ? -18.725 3.047 10.146 1.00 95.88 99 LEU A N 1
ATOM 796 C CA . LEU A 1 99 ? -18.820 2.378 8.844 1.00 95.88 99 LEU A CA 1
ATOM 797 C C . LEU A 1 99 ? -18.217 0.965 8.869 1.00 95.88 99 LEU A C 1
ATOM 799 O O . LEU A 1 99 ? -18.760 0.038 8.267 1.00 95.88 99 LEU A O 1
ATOM 803 N N . PHE A 1 100 ? -17.101 0.790 9.576 1.00 94.75 100 PHE A N 1
ATOM 804 C CA . PHE A 1 100 ? -16.345 -0.462 9.605 1.00 94.75 100 PHE A CA 1
ATOM 805 C C . PHE A 1 100 ? -16.696 -1.380 10.787 1.00 94.75 100 PHE A C 1
ATOM 807 O O . PHE A 1 100 ? -16.234 -2.526 10.813 1.00 94.75 100 PHE A O 1
ATOM 814 N N . ALA A 1 101 ? -17.549 -0.937 11.722 1.00 91.50 101 ALA A N 1
ATOM 815 C CA . ALA A 1 101 ? -17.867 -1.652 12.961 1.00 91.50 101 ALA A CA 1
ATOM 816 C C . ALA A 1 101 ? -18.289 -3.109 12.736 1.00 91.50 101 ALA A C 1
ATOM 818 O O . ALA A 1 101 ? -17.913 -3.976 13.520 1.00 91.50 101 ALA A O 1
ATOM 819 N N . GLY A 1 102 ? -19.062 -3.385 11.678 1.00 90.94 102 GLY A N 1
ATOM 820 C CA . GLY A 1 102 ? -19.543 -4.731 11.357 1.00 90.94 102 GLY A CA 1
ATOM 821 C C . GLY A 1 102 ? -18.500 -5.606 10.658 1.00 90.94 102 GLY A C 1
ATOM 822 O O . GLY A 1 102 ? -18.335 -6.774 11.009 1.00 90.94 102 GLY A O 1
ATOM 823 N N . VAL A 1 103 ? -17.772 -5.044 9.688 1.00 87.94 103 VAL A N 1
ATOM 824 C CA . VAL A 1 103 ? -16.806 -5.792 8.863 1.00 87.94 103 VAL A CA 1
ATOM 825 C C . VAL A 1 103 ? -15.587 -6.214 9.686 1.00 87.94 103 VAL A C 1
ATOM 827 O O . VAL A 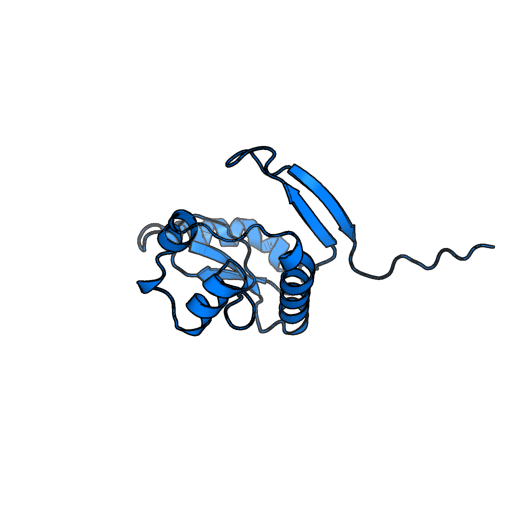1 103 ? -15.109 -7.337 9.541 1.00 87.94 103 VAL A O 1
ATOM 830 N N . LEU A 1 104 ? -15.124 -5.360 10.605 1.00 93.56 104 LEU A N 1
ATOM 831 C CA . LEU A 1 104 ? -13.928 -5.621 11.414 1.00 93.56 104 LEU A CA 1
ATOM 832 C C . LEU A 1 104 ? -14.151 -6.596 12.582 1.00 93.56 104 LEU A C 1
ATOM 834 O O . LEU A 1 104 ? -13.194 -6.977 13.253 1.00 93.56 104 LEU A O 1
ATOM 838 N N . GLN A 1 105 ? -15.380 -7.081 12.800 1.00 92.00 105 GLN A N 1
ATOM 839 C CA . GLN A 1 105 ? -15.645 -8.129 13.800 1.00 92.00 105 GLN A CA 1
ATOM 840 C C . GLN A 1 105 ? -15.017 -9.477 13.428 1.00 92.00 105 GLN A C 1
ATOM 842 O O . GLN A 1 105 ? -14.800 -10.340 14.288 1.00 92.00 105 GLN A O 1
ATOM 847 N N . ARG A 1 106 ? -14.733 -9.685 12.139 1.00 92.25 106 ARG A N 1
ATOM 848 C CA . ARG A 1 106 ? -14.225 -10.944 11.594 1.00 92.25 106 ARG A CA 1
ATOM 849 C C . ARG A 1 106 ? -12.862 -10.733 10.937 1.00 92.25 106 ARG A C 1
ATOM 851 O O . ARG A 1 106 ? -12.575 -9.644 10.446 1.00 92.25 106 ARG A O 1
ATOM 858 N N . PRO A 1 107 ? -12.007 -11.769 10.896 1.00 91.75 107 PRO A N 1
ATOM 859 C CA . PRO A 1 107 ? -10.797 -11.712 10.093 1.00 91.75 107 PRO A CA 1
ATOM 860 C C . PRO A 1 107 ? -11.128 -11.447 8.618 1.00 91.75 107 PRO A C 1
ATOM 862 O O . PRO A 1 107 ? -12.009 -12.090 8.056 1.00 91.75 107 PRO A O 1
ATOM 865 N N . VAL A 1 108 ? -10.370 -10.553 7.991 1.00 91.81 108 VAL A N 1
ATOM 866 C CA . VAL A 1 108 ? -10.420 -10.269 6.553 1.00 91.81 108 VAL A CA 1
ATOM 867 C C . VAL A 1 108 ? -9.364 -11.137 5.868 1.00 91.81 108 VAL A C 1
ATOM 869 O O . VAL A 1 108 ? -8.176 -10.902 6.107 1.00 91.81 108 VAL A O 1
ATOM 872 N N . PRO A 1 109 ? -9.725 -12.204 5.136 1.00 91.31 109 PRO A N 1
ATOM 873 C CA . PRO A 1 109 ? -8.745 -13.065 4.481 1.00 91.31 109 PRO A CA 1
ATOM 874 C C . PRO A 1 109 ? -8.034 -12.331 3.336 1.00 91.31 109 PRO A C 1
ATOM 876 O O . PRO A 1 109 ? -8.592 -11.426 2.728 1.00 91.31 109 PRO A O 1
ATOM 879 N N . VAL A 1 110 ? -6.797 -12.743 3.056 1.00 91.88 110 VAL A N 1
ATOM 880 C CA . VAL A 1 110 ? -6.109 -12.413 1.801 1.00 91.88 110 VAL A CA 1
ATOM 881 C C . VAL A 1 110 ? -6.193 -13.668 0.946 1.00 91.88 110 VAL A C 1
ATOM 883 O O . VAL A 1 110 ? -5.521 -14.657 1.235 1.00 91.88 110 VAL A O 1
ATOM 886 N N . ASP A 1 111 ? -7.089 -13.657 -0.031 1.00 93.81 111 ASP A N 1
ATOM 887 C CA . ASP A 1 111 ? -7.498 -14.825 -0.815 1.00 93.81 111 ASP A CA 1
ATOM 888 C C . ASP A 1 111 ? -7.241 -14.661 -2.315 1.00 93.81 111 ASP A C 1
ATOM 890 O O . ASP A 1 111 ? -7.555 -15.562 -3.087 1.00 93.81 111 ASP A O 1
ATOM 894 N N . ALA A 1 112 ? -6.641 -13.547 -2.736 1.00 95.75 112 ALA A N 1
ATOM 895 C CA . ALA A 1 112 ? -6.260 -13.315 -4.118 1.00 95.75 112 ALA A CA 1
ATOM 896 C C . ALA A 1 112 ? -5.114 -12.304 -4.258 1.00 95.75 112 ALA A C 1
ATOM 898 O O . ALA A 1 112 ? -4.919 -11.430 -3.413 1.00 95.75 112 ALA A O 1
ATOM 899 N N . LEU A 1 113 ? -4.400 -12.401 -5.379 1.00 95.94 113 LEU A N 1
ATOM 900 C CA . LEU A 1 113 ? -3.489 -11.388 -5.903 1.00 95.94 113 LEU A CA 1
ATOM 901 C C . LEU A 1 113 ? -4.064 -10.859 -7.221 1.00 95.94 113 LEU A C 1
ATOM 903 O O . LEU A 1 113 ? -4.388 -11.635 -8.120 1.00 95.94 113 LEU A O 1
ATOM 907 N N . THR A 1 114 ? -4.204 -9.539 -7.337 1.00 97.00 114 THR A N 1
ATOM 908 C CA . THR A 1 114 ? -4.772 -8.890 -8.528 1.00 97.00 114 THR A CA 1
ATOM 909 C C . THR A 1 114 ? -3.746 -7.944 -9.128 1.00 97.00 114 THR A C 1
ATOM 911 O O . THR A 1 114 ? -3.202 -7.098 -8.423 1.00 97.00 114 THR A O 1
ATOM 914 N N . LEU A 1 115 ? -3.491 -8.093 -10.424 1.00 96.62 115 LEU A N 1
ATOM 915 C CA . LEU A 1 115 ? -2.649 -7.191 -11.193 1.00 96.62 115 LEU A CA 1
ATOM 916 C C . LEU A 1 115 ? -3.530 -6.113 -11.821 1.00 96.62 115 LEU A C 1
ATOM 918 O O . LEU A 1 115 ? -4.486 -6.434 -12.532 1.00 96.62 115 LEU A O 1
ATOM 922 N N . PHE A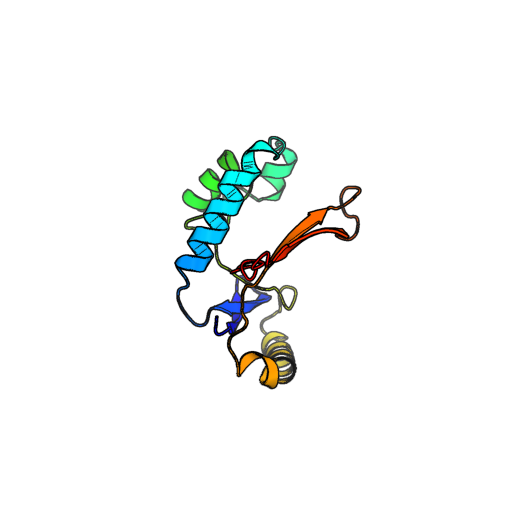 1 116 ? -3.190 -4.855 -11.565 1.00 96.88 116 PHE A N 1
ATOM 923 C CA . PHE A 1 116 ? -3.859 -3.687 -12.127 1.00 96.88 116 PHE A CA 1
ATOM 924 C C . PHE A 1 116 ? -2.950 -2.977 -13.127 1.00 96.88 116 PHE A C 1
ATOM 926 O O . PHE A 1 116 ? -1.728 -3.102 -13.057 1.00 96.88 116 PHE A O 1
ATOM 933 N N . VAL A 1 117 ? -3.551 -2.226 -14.043 1.00 96.38 117 VAL A N 1
ATOM 934 C CA . VAL A 1 117 ? -2.848 -1.419 -15.042 1.00 96.38 117 VAL A CA 1
ATOM 935 C C . VAL A 1 117 ? -3.507 -0.050 -15.177 1.00 96.38 117 VAL A C 1
ATOM 937 O O . VAL A 1 117 ? -4.733 0.051 -15.181 1.00 96.38 117 VAL A O 1
ATOM 940 N N . GLU A 1 118 ? -2.692 0.992 -15.303 1.00 96.88 118 GLU A N 1
ATOM 941 C CA . GLU A 1 118 ? -3.106 2.278 -15.869 1.00 96.88 118 GLU A CA 1
ATOM 942 C C . GLU A 1 118 ? -2.764 2.221 -17.361 1.00 96.88 118 GLU A C 1
ATOM 944 O O . GLU A 1 118 ? -1.612 1.981 -17.723 1.00 96.88 118 GLU A O 1
ATOM 949 N N . THR A 1 119 ? -3.751 2.369 -18.246 1.00 94.50 119 THR A N 1
ATOM 950 C CA . THR A 1 119 ? -3.516 2.278 -19.703 1.00 94.50 119 THR A CA 1
ATOM 951 C C . THR A 1 119 ? -2.648 3.420 -20.232 1.00 94.50 119 THR A C 1
ATOM 953 O O . THR A 1 119 ? -2.003 3.282 -21.266 1.00 94.50 119 THR A O 1
ATOM 956 N N . GLU A 1 120 ? -2.630 4.531 -19.502 1.00 94.88 120 GLU A N 1
ATOM 957 C CA . GLU A 1 120 ? -1.757 5.687 -19.663 1.00 94.88 120 GLU A CA 1
ATOM 958 C C . GLU A 1 120 ? -1.509 6.310 -18.275 1.00 94.88 120 GLU A C 1
ATOM 960 O O . GLU A 1 120 ? -2.322 6.089 -17.372 1.00 94.88 120 GLU A O 1
ATOM 965 N N . PRO A 1 121 ? -0.414 7.064 -18.062 1.00 90.38 121 PRO A N 1
ATOM 966 C CA . PRO A 1 121 ? -0.102 7.630 -16.750 1.00 90.38 121 PRO A CA 1
ATOM 967 C C . PRO A 1 121 ? -1.256 8.468 -16.172 1.00 90.38 121 PRO A C 1
ATOM 969 O O . PRO A 1 121 ? -1.646 9.474 -16.763 1.00 90.38 121 PRO A O 1
ATOM 972 N N . GLY A 1 122 ? -1.774 8.085 -15.000 1.00 91.50 122 GLY A N 1
ATOM 973 C CA . GLY A 1 122 ? -2.855 8.791 -14.305 1.00 91.50 122 GLY A CA 1
ATOM 974 C C . GLY A 1 122 ? -4.274 8.349 -14.679 1.00 91.50 122 GLY A C 1
ATOM 975 O O . GLY A 1 122 ? -5.235 8.894 -14.130 1.00 91.50 122 GLY A O 1
ATOM 976 N N . ALA A 1 123 ? -4.435 7.383 -15.588 1.00 96.50 123 ALA A N 1
ATOM 977 C CA . ALA A 1 123 ? -5.735 6.786 -15.874 1.00 96.50 123 ALA A CA 1
ATOM 978 C C . ALA A 1 123 ? -6.248 5.948 -14.684 1.00 96.50 123 ALA A C 1
ATOM 980 O O . ALA A 1 123 ? -5.458 5.449 -13.883 1.00 96.50 123 ALA A O 1
ATOM 981 N N . PRO A 1 124 ? -7.569 5.724 -14.557 1.00 96.62 124 PRO A N 1
ATOM 982 C CA . PRO A 1 124 ? -8.094 4.798 -13.561 1.00 96.62 124 PRO A CA 1
ATOM 983 C C . PRO A 1 124 ? -7.473 3.400 -13.687 1.00 96.62 124 PRO A C 1
ATOM 985 O O . PRO A 1 124 ? -7.3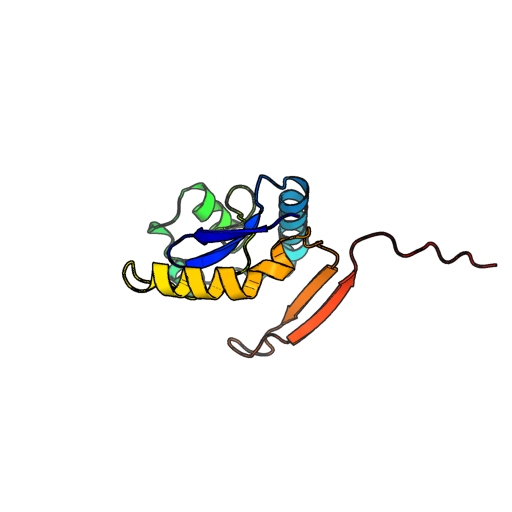28 2.871 -14.791 1.00 96.62 124 PRO A O 1
ATOM 988 N N . PHE A 1 125 ? -7.162 2.775 -12.549 1.00 96.38 125 PHE A N 1
ATOM 989 C CA . PHE A 1 125 ? -6.683 1.396 -12.530 1.00 96.38 125 PHE A CA 1
ATOM 990 C C . PHE A 1 125 ? -7.733 0.434 -13.091 1.00 96.38 125 PHE A C 1
ATOM 992 O O . PHE A 1 125 ? -8.862 0.363 -12.602 1.00 96.38 125 PHE A O 1
ATOM 999 N N . MET A 1 126 ? -7.317 -0.380 -14.055 1.00 97.56 126 MET A N 1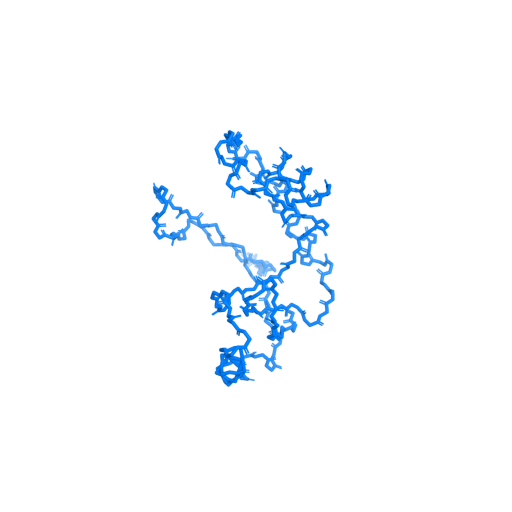
ATOM 1000 C CA . MET A 1 126 ? -8.102 -1.472 -14.620 1.00 97.56 126 MET A CA 1
ATOM 1001 C C . MET A 1 126 ? -7.539 -2.815 -14.164 1.00 97.56 126 MET A C 1
ATOM 1003 O O . MET A 1 126 ? -6.324 -2.994 -14.087 1.00 97.56 126 MET A O 1
ATOM 1007 N N . VAL A 1 127 ? -8.412 -3.782 -13.871 1.00 97.88 127 VAL A N 1
ATOM 1008 C CA . VAL A 1 127 ? -7.983 -5.150 -13.547 1.00 97.88 127 VAL A CA 1
ATOM 1009 C C . VAL A 1 127 ? -7.432 -5.808 -14.809 1.00 97.88 127 VAL A C 1
ATOM 1011 O O . VAL A 1 127 ? -8.174 -6.041 -15.761 1.00 97.88 127 VAL A O 1
ATOM 1014 N N . LEU A 1 128 ? -6.144 -6.149 -14.797 1.00 97.00 128 LEU A N 1
ATOM 1015 C CA . LEU A 1 128 ? -5.503 -6.914 -15.863 1.00 97.00 128 LEU A CA 1
ATOM 1016 C C . LEU A 1 128 ? -5.667 -8.420 -15.634 1.00 97.00 128 LEU A C 1
ATOM 1018 O O . LEU A 1 128 ? -5.988 -9.165 -16.556 1.00 97.00 128 LEU A O 1
ATOM 1022 N N . SER A 1 129 ? -5.446 -8.888 -14.404 1.00 96.81 129 SER A N 1
ATOM 1023 C CA . SER A 1 129 ? -5.693 -10.287 -14.039 1.00 96.81 129 SER A CA 1
ATOM 1024 C C . SER A 1 129 ? -5.937 -10.459 -12.543 1.00 96.81 129 SER A C 1
ATOM 1026 O O . SER A 1 129 ? -5.452 -9.675 -11.731 1.00 96.81 129 SER A O 1
ATOM 1028 N N . HIS A 1 130 ? -6.685 -11.500 -12.181 1.00 96.69 130 HIS A N 1
ATOM 1029 C CA . HIS A 1 130 ? -7.037 -11.832 -10.804 1.00 96.69 130 HIS A CA 1
ATOM 1030 C C . HIS A 1 130 ? -6.743 -13.310 -10.539 1.00 96.69 130 HIS A C 1
ATOM 1032 O O . HIS A 1 130 ? -7.231 -14.183 -11.259 1.00 96.69 130 HIS A O 1
ATOM 1038 N N . HIS A 1 131 ? -5.950 -13.590 -9.507 1.00 95.81 131 HIS A N 1
ATOM 1039 C CA . HIS A 1 131 ? -5.464 -14.930 -9.188 1.00 95.81 131 HIS A CA 1
ATOM 1040 C C . HIS A 1 131 ? -5.822 -15.279 -7.752 1.00 95.81 131 HIS A C 1
ATOM 1042 O O . HIS A 1 131 ? -5.268 -14.705 -6.817 1.00 95.81 131 HIS A O 1
ATOM 1048 N N . ALA A 1 132 ? -6.733 -16.235 -7.576 1.00 95.19 132 ALA A N 1
ATOM 1049 C CA . ALA A 1 132 ? -7.090 -16.733 -6.254 1.00 95.19 132 ALA A CA 1
ATOM 1050 C C . ALA A 1 132 ? -5.885 -17.416 -5.577 1.00 95.19 132 ALA A C 1
ATOM 1052 O O . ALA A 1 132 ? -5.202 -18.249 -6.178 1.00 95.19 132 ALA A O 1
ATOM 1053 N N . LEU A 1 133 ? -5.659 -17.079 -4.312 1.00 90.88 133 LEU A N 1
ATOM 1054 C CA . LEU A 1 133 ? -4.685 -17.669 -3.407 1.00 90.88 133 LEU A CA 1
ATOM 1055 C C . LEU A 1 133 ? -5.363 -18.760 -2.569 1.00 90.88 133 LEU A C 1
ATOM 1057 O O . LEU A 1 133 ? -6.486 -18.610 -2.093 1.00 90.88 133 LEU A O 1
ATOM 1061 N N . GLY A 1 134 ? -4.657 -19.869 -2.364 1.00 82.12 134 GLY A N 1
ATOM 1062 C CA . GLY A 1 134 ? -5.179 -21.044 -1.666 1.00 82.12 134 GLY A CA 1
ATOM 1063 C C . GLY A 1 134 ? -5.423 -22.229 -2.599 1.00 82.12 134 GLY A C 1
ATOM 1064 O O . GLY A 1 134 ? -5.168 -22.185 -3.802 1.00 82.12 134 GLY A O 1
ATOM 1065 N N . ARG A 1 135 ? -5.860 -23.358 -2.035 1.00 61.81 135 ARG A N 1
ATOM 1066 C CA . ARG A 1 135 ? -6.045 -24.594 -2.805 1.00 61.81 135 ARG A CA 1
ATOM 1067 C C . ARG A 1 135 ? -7.207 -24.451 -3.789 1.00 61.81 135 ARG A C 1
ATOM 1069 O O . ARG A 1 135 ? -8.366 -24.463 -3.384 1.00 61.81 135 ARG A O 1
ATOM 1076 N N . ARG A 1 136 ? -6.902 -24.488 -5.091 1.00 53.88 136 ARG A N 1
ATOM 1077 C CA . ARG A 1 136 ? -7.834 -25.064 -6.071 1.00 53.88 136 ARG A CA 1
ATOM 1078 C C . ARG A 1 136 ? -8.158 -26.491 -5.602 1.00 53.88 136 ARG A C 1
ATOM 1080 O O . ARG A 1 136 ? -7.211 -27.243 -5.349 1.00 53.88 136 ARG A O 1
ATOM 1087 N N . PRO A 1 137 ? -9.434 -26.895 -5.460 1.00 46.09 137 PRO A N 1
ATOM 1088 C CA . PRO A 1 137 ? -9.736 -28.295 -5.216 1.00 46.09 137 PRO A CA 1
ATOM 1089 C C . PRO A 1 137 ? -9.111 -29.101 -6.354 1.00 46.09 137 PRO A C 1
ATOM 1091 O O . PRO A 1 137 ? -9.278 -28.759 -7.528 1.00 46.09 137 PRO A O 1
ATOM 1094 N N . VAL A 1 138 ? -8.339 -30.130 -5.997 1.00 46.69 138 VAL A N 1
ATOM 1095 C CA . VAL A 1 138 ? -7.837 -31.121 -6.950 1.00 46.69 138 VAL A CA 1
ATOM 1096 C C . VAL A 1 138 ? -9.059 -31.596 -7.724 1.00 46.69 138 VAL A C 1
ATOM 1098 O O . VAL A 1 138 ? -9.951 -32.211 -7.138 1.00 46.69 138 VAL A O 1
ATOM 1101 N N . ARG A 1 139 ? -9.147 -31.267 -9.018 1.00 46.38 139 ARG A N 1
ATOM 1102 C CA . ARG A 1 139 ? -10.127 -31.908 -9.892 1.00 46.38 139 ARG A CA 1
ATOM 1103 C C . ARG A 1 139 ? -9.786 -33.393 -9.850 1.00 46.38 139 ARG A C 1
ATOM 1105 O O . ARG A 1 139 ? -8.802 -33.807 -10.455 1.00 46.38 139 ARG A O 1
ATOM 1112 N N . LYS A 1 140 ? -10.553 -34.178 -9.089 1.00 42.38 140 LYS A N 1
ATOM 1113 C CA . LYS A 1 140 ? -10.603 -35.624 -9.282 1.00 42.38 140 LYS A CA 1
ATOM 1114 C C . LYS A 1 140 ? -11.154 -35.813 -10.687 1.00 42.38 140 LYS A C 1
ATOM 1116 O O . LYS A 1 140 ? -12.339 -35.594 -10.916 1.00 42.38 140 LYS A O 1
ATOM 1121 N N . ILE A 1 141 ? -10.265 -36.099 -11.626 1.00 46.06 141 ILE A N 1
ATOM 1122 C CA . ILE A 1 141 ? -10.657 -36.695 -12.894 1.00 46.06 141 ILE A CA 1
ATOM 1123 C C . ILE A 1 141 ? -11.101 -38.108 -12.508 1.00 46.06 141 ILE A C 1
ATOM 1125 O O . ILE A 1 141 ? -10.304 -38.857 -11.940 1.00 46.06 141 ILE A O 1
ATOM 1129 N N . ALA A 1 142 ? -12.399 -38.369 -12.657 1.00 50.66 142 ALA A N 1
ATOM 1130 C CA . ALA A 1 142 ? -12.961 -39.712 -12.603 1.00 50.66 142 ALA A CA 1
ATOM 1131 C C . ALA A 1 142 ? -12.663 -40.433 -13.920 1.00 50.66 142 ALA A C 1
ATOM 1133 O O . ALA A 1 142 ? -12.622 -39.729 -14.958 1.00 50.66 142 ALA A O 1
#